Protein AF-A0A8I2B7G5-F1 (afdb_monomer_lite)

pLDDT: mean 82.72, std 14.55, range [45.59, 96.81]

Radius of gyration: 19.38 Å; chains: 1; bounding box: 56×30×55 Å

Organism: Plesiomonas shigelloides (NCBI:txid703)

Secondary structure (DSSP, 8-state):
--GGG-HHHHHHHHHHHHHHHHHHHHHHHHHTSTT--S---HHHHHHHHHHHHHHHHHHHHHH-SS--HHHHHHHHHHHHHHHHHHHSSS-S---PPPP-SS-HHHHHHHHHHHHHHHHHHHHS-S-PPPPEEEPTTS-EEE----

Structure (mmCIF, N/CA/C/O backbone):
data_AF-A0A8I2B7G5-F1
#
_entry.id   AF-A0A8I2B7G5-F1
#
loop_
_atom_site.group_PDB
_atom_site.id
_atom_site.type_symbol
_atom_site.label_atom_id
_atom_site.label_alt_id
_atom_site.label_comp_id
_atom_site.label_asym_id
_atom_site.label_entity_id
_atom_site.label_seq_id
_atom_site.pdbx_PDB_ins_code
_atom_site.Cartn_x
_atom_site.Cartn_y
_atom_site.Cartn_z
_atom_site.occupancy
_atom_site.B_iso_or_equiv
_atom_site.auth_seq_id
_atom_site.auth_comp_id
_atom_site.auth_asym_id
_atom_site.auth_atom_id
_atom_site.pdbx_PDB_model_num
ATOM 1 N N . ILE A 1 1 ? 15.778 -0.742 -17.195 1.00 58.34 1 ILE A N 1
ATOM 2 C CA . ILE A 1 1 ? 15.188 0.600 -16.919 1.00 58.34 1 ILE A CA 1
ATOM 3 C C . ILE A 1 1 ? 14.978 0.729 -15.410 1.00 58.34 1 ILE A C 1
ATOM 5 O O . ILE A 1 1 ? 14.598 -0.259 -14.804 1.00 58.34 1 ILE A O 1
ATOM 9 N N . SER A 1 2 ? 15.289 1.872 -14.787 1.00 68.25 2 SER A N 1
ATOM 10 C CA . SER A 1 2 ? 15.088 2.104 -13.340 1.00 68.25 2 SER A CA 1
ATOM 11 C C . SER A 1 2 ? 13.841 2.959 -13.123 1.00 68.25 2 SER A C 1
ATOM 13 O O . SER A 1 2 ? 13.663 3.944 -13.834 1.00 68.25 2 SER A O 1
ATOM 15 N N . VAL A 1 3 ? 13.019 2.651 -12.115 1.00 63.78 3 VAL A N 1
ATOM 16 C CA . VAL A 1 3 ? 11.838 3.460 -11.743 1.00 63.78 3 VAL A CA 1
ATOM 17 C C . VAL A 1 3 ? 12.225 4.906 -11.416 1.00 63.78 3 VAL A C 1
ATOM 19 O O . VAL A 1 3 ? 11.448 5.826 -11.653 1.00 63.78 3 VAL A O 1
ATOM 22 N N . ALA A 1 4 ? 13.451 5.137 -10.935 1.00 62.25 4 ALA A N 1
ATOM 23 C CA . ALA A 1 4 ? 13.958 6.483 -10.668 1.00 62.25 4 ALA A CA 1
ATOM 24 C C . ALA A 1 4 ? 14.020 7.376 -11.925 1.00 62.25 4 ALA A C 1
ATOM 26 O O . ALA A 1 4 ? 14.020 8.597 -11.792 1.00 62.25 4 ALA A O 1
ATOM 27 N N . ALA A 1 5 ? 14.027 6.785 -13.126 1.00 63.69 5 ALA A N 1
ATOM 28 C CA . ALA A 1 5 ? 13.968 7.502 -14.399 1.00 63.69 5 ALA A CA 1
ATOM 29 C C . ALA A 1 5 ? 12.542 7.943 -14.787 1.00 63.69 5 ALA A C 1
ATOM 31 O O . ALA A 1 5 ? 12.385 8.655 -15.775 1.00 63.69 5 ALA A O 1
ATOM 32 N N . ILE A 1 6 ? 11.514 7.548 -14.021 1.00 78.38 6 ILE A N 1
ATOM 33 C CA . ILE A 1 6 ? 10.107 7.911 -14.240 1.00 78.38 6 ILE A CA 1
ATOM 34 C C . ILE A 1 6 ? 9.632 8.766 -13.047 1.00 78.38 6 ILE A C 1
ATOM 36 O O . ILE A 1 6 ? 9.160 8.235 -12.034 1.00 78.38 6 ILE A O 1
ATOM 40 N N . PRO A 1 7 ? 9.744 10.107 -13.127 1.00 78.69 7 PRO A N 1
ATOM 41 C CA . PRO A 1 7 ? 9.479 11.005 -11.999 1.00 78.69 7 PRO A CA 1
ATOM 42 C C . PRO A 1 7 ? 8.065 10.886 -11.416 1.00 78.69 7 PRO A C 1
ATOM 44 O O . PRO A 1 7 ? 7.868 11.065 -10.213 1.00 78.69 7 PRO A O 1
ATOM 47 N N . THR A 1 8 ? 7.079 10.565 -12.254 1.00 82.12 8 THR A N 1
ATOM 48 C CA . THR A 1 8 ? 5.675 10.398 -11.856 1.00 82.12 8 THR A CA 1
ATOM 49 C C . THR A 1 8 ? 5.475 9.205 -10.924 1.00 82.12 8 THR A C 1
ATOM 51 O O . THR A 1 8 ? 4.754 9.332 -9.937 1.00 82.12 8 THR A O 1
ATOM 54 N N . LEU A 1 9 ? 6.160 8.081 -11.164 1.00 83.38 9 LEU A N 1
ATOM 55 C CA . LEU A 1 9 ? 6.096 6.898 -10.297 1.00 83.38 9 LEU A CA 1
ATOM 56 C C . LEU A 1 9 ? 6.755 7.156 -8.946 1.00 83.38 9 LEU A C 1
ATOM 58 O O . LEU A 1 9 ? 6.204 6.806 -7.905 1.00 83.38 9 LEU A O 1
ATOM 62 N N . LYS A 1 10 ? 7.912 7.823 -8.945 1.00 84.69 10 LYS A N 1
ATOM 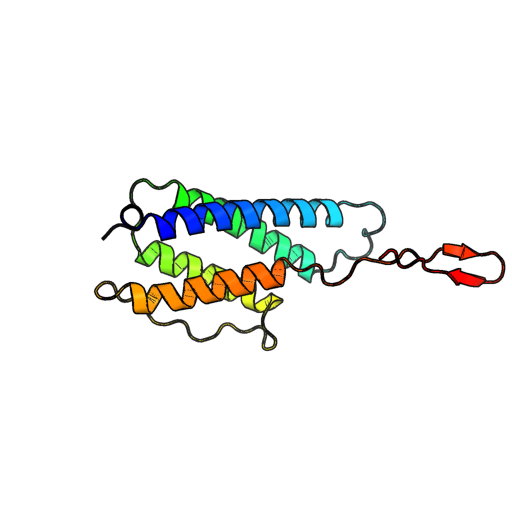63 C CA . LYS A 1 10 ? 8.602 8.173 -7.699 1.00 84.69 10 LYS A CA 1
ATOM 64 C C . LYS A 1 10 ? 7.755 9.100 -6.826 1.00 84.69 10 LYS A C 1
ATOM 66 O O . LYS A 1 10 ? 7.652 8.879 -5.620 1.00 84.69 10 LYS A O 1
ATOM 71 N N . ARG A 1 11 ? 7.120 10.107 -7.436 1.00 87.31 11 ARG A N 1
ATOM 72 C CA . ARG A 1 11 ? 6.177 10.993 -6.743 1.00 87.31 11 ARG A CA 1
ATOM 73 C C . ARG A 1 11 ? 5.000 10.206 -6.175 1.00 87.31 11 ARG A C 1
ATOM 75 O O . ARG A 1 11 ? 4.727 10.324 -4.986 1.00 87.31 11 ARG A O 1
ATOM 82 N N . PHE A 1 12 ? 4.385 9.351 -6.989 1.00 88.31 12 PHE A N 1
ATOM 83 C CA . PHE A 1 12 ? 3.262 8.519 -6.569 1.00 88.31 12 PHE A CA 1
ATOM 84 C C . PHE A 1 12 ? 3.594 7.643 -5.350 1.00 88.31 12 PHE A C 1
ATOM 86 O O . PHE A 1 12 ? 2.783 7.542 -4.431 1.00 88.31 12 PHE A O 1
ATOM 93 N N . LEU A 1 13 ? 4.789 7.044 -5.296 1.00 90.12 13 LEU A N 1
ATOM 94 C CA . LEU A 1 13 ? 5.217 6.248 -4.139 1.00 90.12 13 LEU A CA 1
ATOM 95 C C . LEU A 1 13 ? 5.387 7.093 -2.878 1.00 90.12 13 LEU A C 1
ATOM 97 O O . LEU A 1 13 ? 4.976 6.668 -1.800 1.00 90.12 13 LEU A O 1
ATOM 101 N N . GLY A 1 14 ? 5.969 8.288 -3.009 1.00 91.19 14 GLY A N 1
ATOM 102 C CA . GLY A 1 14 ? 6.108 9.226 -1.896 1.00 91.19 14 GLY A CA 1
ATOM 103 C C . GLY A 1 14 ? 4.754 9.682 -1.350 1.00 91.19 14 GLY A C 1
ATOM 104 O O . GLY A 1 14 ? 4.533 9.641 -0.141 1.00 91.19 14 GLY A O 1
ATOM 105 N N . GLU A 1 15 ? 3.834 10.051 -2.241 1.00 91.75 15 GLU A N 1
ATOM 106 C CA . GLU A 1 15 ? 2.462 10.444 -1.896 1.00 91.75 15 GLU A CA 1
ATOM 107 C C . GLU A 1 15 ? 1.708 9.292 -1.224 1.00 91.75 15 GLU A C 1
ATOM 109 O O . GLU A 1 15 ? 1.149 9.469 -0.142 1.00 91.75 15 GLU A O 1
ATOM 114 N N . SER A 1 16 ? 1.772 8.090 -1.802 1.00 91.56 16 SER A N 1
ATOM 115 C CA . SER A 1 16 ? 1.142 6.889 -1.242 1.00 91.56 16 SER A CA 1
ATOM 116 C C . SER A 1 16 ? 1.697 6.563 0.146 1.00 91.56 16 SER A C 1
ATOM 118 O O . SER A 1 16 ? 0.934 6.293 1.069 1.00 91.56 16 SER A O 1
ATOM 120 N N . ALA A 1 17 ? 3.017 6.648 0.341 1.00 93.62 17 ALA A N 1
ATOM 121 C CA . ALA A 1 17 ? 3.638 6.417 1.643 1.00 93.62 17 ALA A CA 1
ATOM 122 C C . ALA A 1 17 ? 3.186 7.444 2.697 1.00 93.62 17 ALA A C 1
ATOM 124 O O . ALA A 1 17 ? 2.923 7.073 3.843 1.00 93.62 17 ALA A O 1
ATOM 125 N N . GLY A 1 18 ? 3.089 8.726 2.325 1.00 92.31 18 GLY A N 1
ATOM 126 C CA . GLY A 1 18 ? 2.588 9.783 3.208 1.00 92.31 18 GLY A CA 1
ATOM 127 C C . GLY A 1 18 ? 1.128 9.558 3.605 1.00 92.31 18 GLY A C 1
ATOM 128 O O . GLY A 1 18 ? 0.785 9.635 4.786 1.00 92.31 18 GLY A O 1
ATOM 129 N N . LEU A 1 19 ? 0.299 9.189 2.631 1.00 90.62 19 LEU A N 1
ATOM 130 C CA . LEU A 1 19 ? -1.124 8.925 2.810 1.00 90.62 19 LEU A CA 1
ATOM 131 C C . LEU A 1 19 ? -1.384 7.724 3.728 1.00 90.62 19 LEU A C 1
ATOM 133 O O . LEU A 1 19 ? -2.160 7.815 4.680 1.00 90.62 19 LEU A O 1
ATOM 137 N N . VAL A 1 20 ? -0.676 6.615 3.502 1.00 92.81 20 VAL A N 1
ATOM 138 C CA . VAL A 1 20 ? -0.738 5.429 4.371 1.00 92.81 20 VAL A CA 1
ATOM 139 C C . VAL A 1 20 ? -0.310 5.786 5.801 1.00 92.81 20 VAL A C 1
ATOM 141 O O . VAL A 1 20 ? -0.962 5.364 6.756 1.00 92.81 20 VAL A O 1
ATOM 144 N N . ALA A 1 21 ? 0.733 6.609 5.972 1.00 94.19 21 ALA A N 1
ATOM 145 C CA . ALA A 1 21 ? 1.204 7.033 7.293 1.00 94.19 21 ALA A CA 1
ATOM 146 C C . ALA A 1 21 ? 0.176 7.881 8.057 1.00 94.19 21 ALA A C 1
ATOM 148 O O . ALA A 1 21 ? 0.005 7.723 9.267 1.00 94.19 21 ALA A O 1
ATOM 149 N N . GLU A 1 22 ? -0.501 8.807 7.377 1.00 91.50 22 GLU A N 1
ATOM 150 C CA . GLU A 1 22 ? -1.575 9.603 7.975 1.00 91.50 22 GLU A CA 1
ATOM 151 C C . GLU A 1 22 ? -2.701 8.703 8.498 1.00 91.50 22 GLU A C 1
ATOM 153 O O . GLU A 1 22 ? -3.160 8.866 9.631 1.00 91.50 22 GLU A O 1
ATOM 158 N N . ARG A 1 23 ? -3.095 7.692 7.720 1.00 88.75 23 ARG A N 1
ATOM 159 C CA . ARG A 1 23 ? -4.190 6.800 8.109 1.00 88.75 23 ARG A CA 1
ATOM 160 C C . ARG A 1 23 ? -3.839 5.808 9.181 1.00 88.75 23 ARG A C 1
ATOM 162 O O . ARG A 1 23 ? -4.657 5.608 10.073 1.00 88.75 23 ARG A O 1
ATOM 169 N N . ALA A 1 24 ? -2.643 5.233 9.132 1.00 92.56 24 ALA A N 1
ATOM 170 C CA . ALA A 1 24 ? -2.157 4.393 10.215 1.00 92.56 24 ALA A CA 1
ATOM 171 C C . ALA A 1 24 ? -2.211 5.158 11.546 1.00 92.56 24 ALA A C 1
ATOM 173 O O . ALA A 1 24 ? -2.715 4.634 12.536 1.00 92.56 24 ALA A O 1
ATOM 174 N N . ARG A 1 25 ? -1.796 6.436 11.552 1.00 93.06 25 ARG A N 1
ATOM 175 C CA . ARG A 1 25 ? -1.876 7.303 12.739 1.00 93.06 25 ARG A CA 1
ATOM 176 C C . ARG A 1 25 ? -3.309 7.564 13.187 1.00 93.06 25 ARG A C 1
ATOM 178 O O . ARG A 1 25 ? -3.600 7.380 14.365 1.00 93.06 25 ARG A O 1
ATOM 185 N N . SER A 1 26 ? -4.194 7.953 12.270 1.00 88.94 26 SER A N 1
ATOM 186 C CA . SER A 1 26 ? -5.607 8.189 12.595 1.00 88.94 26 SER A CA 1
ATOM 187 C C . SER A 1 26 ? -6.270 6.934 13.178 1.00 88.94 26 SER A C 1
ATOM 189 O O . SER A 1 26 ? -6.919 6.999 14.220 1.00 88.94 26 SER A O 1
ATOM 191 N N . LEU A 1 27 ? -6.046 5.772 12.560 1.00 87.56 27 LEU A N 1
ATOM 192 C CA . LEU A 1 27 ? -6.602 4.497 13.003 1.00 87.56 27 LEU A CA 1
ATOM 193 C C . LEU A 1 27 ? -6.039 4.071 14.365 1.00 87.56 27 LEU A C 1
ATOM 195 O O . LEU A 1 27 ? -6.806 3.692 15.245 1.00 87.56 27 LEU A O 1
ATOM 199 N N . ALA A 1 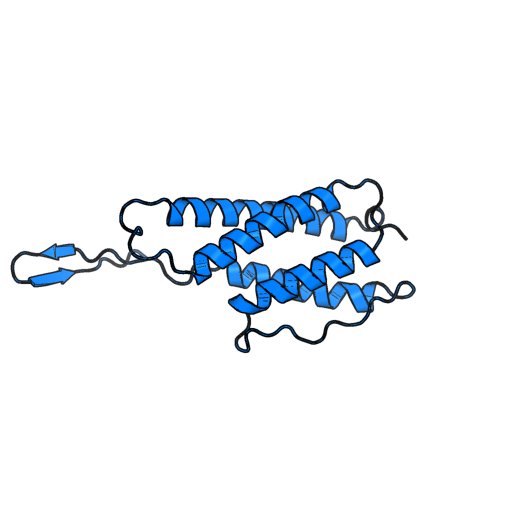28 ? -4.728 4.206 14.576 1.00 90.38 28 ALA A N 1
ATOM 200 C CA . ALA A 1 28 ? -4.092 3.914 15.860 1.00 90.38 28 ALA A CA 1
ATOM 201 C C . ALA A 1 28 ? -4.629 4.799 16.997 1.00 90.38 28 ALA A C 1
ATOM 203 O O . ALA A 1 28 ? -4.870 4.303 18.094 1.00 90.38 28 ALA A O 1
ATOM 204 N N . GLN A 1 29 ? -4.862 6.092 16.741 1.00 88.75 29 GLN A N 1
ATOM 205 C CA . GLN A 1 29 ? -5.445 7.006 17.730 1.00 88.75 29 GLN A CA 1
ATOM 206 C C . GLN A 1 29 ? -6.873 6.612 18.113 1.00 88.75 29 GLN A C 1
ATOM 208 O O . GLN A 1 29 ? -7.205 6.627 19.296 1.00 88.75 29 GLN A O 1
ATOM 213 N N . ARG A 1 30 ? -7.707 6.230 17.135 1.00 83.81 30 ARG A N 1
ATOM 214 C CA . ARG A 1 30 ? -9.073 5.754 17.411 1.00 83.81 30 ARG A CA 1
ATOM 215 C C . ARG A 1 30 ? -9.066 4.484 18.252 1.00 83.81 30 ARG A C 1
ATOM 217 O O . ARG A 1 30 ? -9.759 4.428 19.257 1.00 83.81 30 ARG A O 1
ATOM 224 N N . LEU A 1 31 ? -8.228 3.518 17.880 1.00 83.69 31 LEU A N 1
ATOM 225 C CA . LEU A 1 31 ? -8.091 2.246 18.593 1.00 83.69 31 LEU A CA 1
ATOM 226 C C . LEU A 1 31 ? -7.559 2.414 20.027 1.00 83.69 31 LEU A C 1
ATOM 228 O O . LEU A 1 31 ? -7.836 1.581 20.885 1.00 83.69 31 LEU A O 1
ATOM 232 N N . ALA A 1 32 ? -6.814 3.487 20.302 1.00 82.75 32 ALA A N 1
ATOM 233 C CA . ALA A 1 32 ? -6.321 3.821 21.637 1.00 82.75 32 ALA A CA 1
ATOM 234 C C . ALA A 1 32 ? -7.328 4.617 22.496 1.00 82.75 32 ALA A C 1
ATOM 236 O O . ALA A 1 32 ? -7.054 4.862 23.673 1.00 82.75 32 ALA A O 1
ATOM 237 N N . ALA A 1 33 ? -8.469 5.049 21.942 1.00 79.62 33 ALA A N 1
ATOM 238 C CA . ALA A 1 33 ? -9.416 5.902 22.652 1.00 79.62 33 ALA A CA 1
ATOM 239 C C . ALA A 1 33 ? -10.144 5.142 23.788 1.00 79.62 33 ALA A C 1
ATOM 241 O O . ALA A 1 33 ? -10.712 4.066 23.559 1.00 79.62 33 ALA A O 1
ATOM 242 N N . PRO A 1 34 ? -10.183 5.694 25.017 1.00 63.97 34 PRO A N 1
ATOM 243 C CA . PRO A 1 34 ? -10.900 5.082 26.134 1.00 63.97 34 PRO A CA 1
ATOM 244 C C . PRO A 1 34 ? -12.405 5.018 25.828 1.00 63.97 34 PRO A C 1
ATOM 246 O O . PRO A 1 34 ? -13.011 6.017 25.452 1.00 63.97 34 PRO A O 1
ATOM 249 N N . GLY A 1 35 ? -13.002 3.829 25.962 1.00 66.00 35 GLY A N 1
ATOM 250 C CA . GLY A 1 35 ? -14.411 3.564 25.626 1.00 66.00 35 GLY A CA 1
ATOM 251 C C . GLY A 1 35 ? -14.638 2.701 24.376 1.00 66.00 35 GLY A C 1
ATOM 252 O O . GLY A 1 35 ? -15.714 2.131 24.243 1.00 66.00 35 GLY A O 1
ATOM 253 N N . GLN A 1 36 ? -13.626 2.511 23.517 1.00 61.09 36 GLN A N 1
ATOM 254 C CA . GLN A 1 36 ? -13.637 1.498 22.438 1.00 61.09 36 GLN A CA 1
ATOM 255 C C . GLN A 1 36 ? -12.980 0.167 22.856 1.00 61.09 36 GLN A C 1
ATOM 257 O O . GLN A 1 36 ? -12.776 -0.726 22.041 1.00 61.09 36 GLN A O 1
ATOM 262 N N . GLN A 1 37 ? -12.672 0.002 24.148 1.00 51.72 37 GLN A N 1
ATOM 263 C CA . GLN A 1 37 ? -12.011 -1.188 24.709 1.00 51.72 37 GLN A CA 1
ATOM 264 C C . GLN A 1 37 ? -12.883 -2.463 24.713 1.00 51.72 37 GLN A C 1
ATOM 266 O O . GLN A 1 37 ? -12.434 -3.510 25.174 1.00 51.72 37 GLN A O 1
ATOM 271 N N . GLY A 1 38 ? -14.105 -2.409 24.176 1.00 54.88 38 GLY A N 1
ATOM 272 C CA . GLY A 1 38 ? -14.941 -3.577 23.909 1.00 54.88 38 GLY A CA 1
ATOM 273 C C . GLY A 1 38 ? -14.783 -4.023 22.460 1.00 54.88 38 GLY A C 1
ATOM 274 O O . GLY A 1 38 ? -15.562 -3.597 21.620 1.00 54.88 38 GLY A O 1
ATOM 275 N N . VAL A 1 39 ? -13.773 -4.858 22.191 1.00 53.62 39 VAL A N 1
ATOM 276 C CA . VAL A 1 39 ? -13.409 -5.377 20.858 1.00 53.62 39 VAL A CA 1
ATOM 277 C C . VAL A 1 39 ? -13.224 -4.245 19.844 1.00 53.62 39 VAL A C 1
ATOM 279 O O . VAL A 1 39 ? -14.121 -3.945 19.062 1.00 53.62 39 VAL A O 1
ATOM 282 N N . ALA A 1 40 ? -12.029 -3.647 19.807 1.00 57.19 40 ALA A N 1
ATOM 283 C CA . ALA A 1 40 ? -11.563 -3.047 18.559 1.00 57.19 40 ALA A CA 1
ATOM 284 C C . ALA A 1 40 ? -11.903 -4.019 17.421 1.00 57.19 40 ALA A C 1
ATOM 286 O O . ALA A 1 40 ? -11.500 -5.185 17.492 1.00 57.19 40 ALA A O 1
ATOM 287 N N . ASP A 1 41 ? -12.699 -3.572 16.444 1.00 73.56 41 ASP A N 1
ATOM 288 C CA . ASP A 1 41 ? -13.163 -4.432 15.359 1.00 73.56 41 ASP A CA 1
ATOM 289 C C . ASP A 1 41 ? -11.920 -5.095 14.750 1.00 73.56 41 ASP A C 1
ATOM 291 O O . ASP A 1 41 ? -10.974 -4.412 14.350 1.00 73.56 41 ASP A O 1
ATOM 295 N N . VAL A 1 42 ? -11.856 -6.430 14.762 1.00 82.31 42 VAL A N 1
ATOM 296 C CA . VAL A 1 42 ? -10.672 -7.190 14.316 1.00 82.31 42 VAL A CA 1
ATOM 297 C C . VAL A 1 42 ? -10.257 -6.735 12.914 1.00 82.31 42 VAL A C 1
ATOM 299 O O . VAL A 1 42 ? -9.067 -6.659 12.605 1.00 82.31 42 VAL A O 1
ATOM 302 N N . ALA A 1 43 ? -11.233 -6.330 12.096 1.00 83.31 43 ALA A N 1
ATOM 303 C CA . ALA A 1 43 ? -11.006 -5.738 10.788 1.00 83.31 43 ALA A CA 1
ATOM 304 C C . ALA A 1 43 ? -10.209 -4.420 10.840 1.00 83.31 43 ALA A C 1
ATOM 306 O O . ALA A 1 43 ? -9.352 -4.195 9.989 1.00 83.31 43 ALA A O 1
ATOM 307 N N . GLU A 1 44 ? -10.454 -3.539 11.811 1.00 85.56 44 GLU A N 1
ATOM 308 C CA . GLU A 1 44 ? -9.688 -2.303 12.001 1.00 85.56 44 GLU A CA 1
ATOM 309 C C . GLU A 1 44 ? -8.253 -2.581 12.442 1.00 85.56 44 GLU A C 1
ATOM 311 O O . GLU A 1 44 ? -7.324 -1.963 11.922 1.00 85.56 44 GLU A O 1
ATOM 316 N N . PHE A 1 45 ? -8.042 -3.549 13.333 1.00 88.75 45 PHE A N 1
ATOM 317 C CA . PHE A 1 45 ? -6.687 -3.934 13.722 1.00 88.75 45 PHE A CA 1
ATOM 318 C C . PHE A 1 45 ? -5.918 -4.568 12.552 1.00 88.75 45 PHE A C 1
ATOM 320 O O . PHE A 1 45 ? -4.754 -4.235 12.325 1.00 88.75 45 PHE A O 1
ATOM 327 N N . MET A 1 46 ? -6.572 -5.418 11.753 1.00 91.50 46 MET A N 1
ATOM 328 C CA . MET A 1 46 ? -5.985 -5.988 10.534 1.00 91.50 46 MET A CA 1
ATOM 329 C C . MET A 1 46 ? -5.648 -4.912 9.495 1.00 91.50 46 MET A C 1
ATOM 331 O O . MET A 1 46 ? -4.562 -4.940 8.916 1.00 91.50 46 MET A O 1
ATOM 335 N N . LYS A 1 47 ? -6.516 -3.909 9.309 1.00 91.38 47 LYS A N 1
ATOM 336 C CA . LYS A 1 47 ? -6.199 -2.737 8.476 1.00 91.38 47 LYS A CA 1
ATOM 337 C C . LYS A 1 47 ? -4.991 -1.983 9.016 1.00 91.38 47 LYS A C 1
ATOM 339 O O . LYS A 1 47 ? -4.101 -1.643 8.245 1.00 91.38 47 LYS A O 1
ATOM 344 N N . LEU A 1 48 ? -4.923 -1.730 10.325 1.00 92.75 48 LEU A N 1
ATOM 345 C CA . LEU A 1 48 ? -3.772 -1.055 10.923 1.00 92.75 48 LEU A CA 1
ATOM 346 C C . LEU A 1 48 ? -2.482 -1.853 10.698 1.00 92.75 48 LEU A C 1
ATOM 348 O O . LEU A 1 48 ? -1.465 -1.271 10.329 1.00 92.75 48 LEU A O 1
ATOM 352 N N . GLN A 1 49 ? -2.523 -3.176 10.866 1.00 95.19 49 GLN A N 1
ATOM 353 C CA . GLN A 1 49 ? -1.385 -4.052 10.593 1.00 95.19 49 GLN A CA 1
ATOM 354 C C . GLN A 1 49 ? -0.926 -3.948 9.131 1.00 95.19 49 GLN A C 1
ATOM 356 O O . GLN A 1 49 ? 0.271 -3.790 8.884 1.00 95.19 49 GLN A O 1
ATOM 361 N N . LEU A 1 50 ? -1.863 -3.981 8.178 1.00 95.31 50 LEU A N 1
ATOM 362 C CA . LEU A 1 50 ? -1.581 -3.784 6.756 1.00 95.31 50 LEU A CA 1
ATOM 363 C C . LEU A 1 50 ? -0.899 -2.432 6.503 1.00 95.31 50 LEU A C 1
ATOM 365 O O . LEU A 1 50 ? 0.172 -2.383 5.899 1.00 95.31 50 LEU A O 1
ATOM 369 N N . LEU A 1 51 ? -1.475 -1.332 7.003 1.00 94.62 51 LEU A N 1
ATOM 370 C CA . LEU A 1 51 ? -0.927 0.013 6.796 1.00 94.62 51 LEU A CA 1
ATOM 371 C C . LEU A 1 51 ? 0.464 0.167 7.435 1.00 94.62 51 LEU A C 1
ATOM 373 O O . LEU A 1 51 ? 1.362 0.741 6.819 1.00 94.62 51 LEU A O 1
ATOM 377 N N . ASN A 1 52 ? 0.673 -0.398 8.626 1.00 96.19 52 ASN A N 1
ATOM 378 C CA . ASN A 1 52 ? 1.965 -0.389 9.317 1.00 96.19 52 ASN A CA 1
ATOM 379 C C . ASN A 1 52 ? 3.047 -1.189 8.580 1.00 96.19 52 ASN A C 1
ATOM 381 O O . ASN A 1 52 ? 4.228 -0.881 8.729 1.00 96.19 52 ASN A O 1
ATOM 385 N N . ARG A 1 53 ? 2.673 -2.192 7.777 1.00 96.81 53 ARG A N 1
ATOM 386 C CA . ARG A 1 53 ? 3.602 -2.920 6.900 1.00 96.81 53 ARG A CA 1
ATOM 387 C C . ARG A 1 53 ? 3.873 -2.153 5.606 1.00 96.81 53 ARG A C 1
ATOM 389 O O . ARG A 1 53 ? 5.026 -1.996 5.208 1.00 96.81 53 ARG A O 1
ATOM 396 N N . ALA A 1 54 ? 2.817 -1.651 4.971 1.00 95.38 54 ALA A N 1
ATOM 397 C CA . ALA A 1 54 ? 2.887 -0.982 3.677 1.00 95.38 54 ALA A CA 1
ATOM 398 C C . ALA A 1 54 ? 3.672 0.335 3.741 1.00 95.38 54 ALA A C 1
ATOM 400 O O . ALA A 1 54 ? 4.493 0.618 2.869 1.00 95.38 54 ALA A O 1
ATOM 401 N N . GLN A 1 55 ? 3.459 1.138 4.788 1.00 95.56 55 GLN A N 1
ATOM 402 C CA . GLN A 1 55 ? 4.075 2.457 4.934 1.00 95.56 55 GLN A CA 1
ATOM 403 C C . GLN A 1 55 ? 5.613 2.422 4.842 1.00 95.56 55 GLN A C 1
ATOM 405 O O . GLN A 1 55 ? 6.163 3.109 3.972 1.00 95.56 55 GLN A O 1
ATOM 410 N N . PRO A 1 56 ? 6.336 1.649 5.679 1.00 96.62 56 PRO A N 1
ATOM 411 C CA . PRO A 1 56 ? 7.792 1.621 5.625 1.00 96.62 56 PRO A CA 1
ATOM 412 C C . PRO A 1 56 ? 8.308 1.008 4.321 1.00 96.62 56 PRO A C 1
ATOM 414 O O . PRO A 1 56 ? 9.322 1.477 3.804 1.00 96.62 56 PRO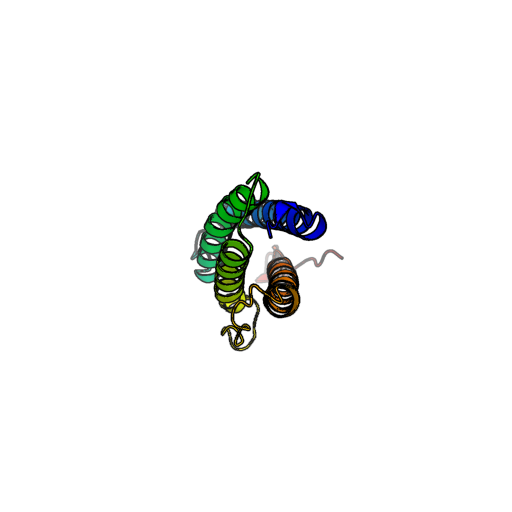 A O 1
ATOM 417 N N . GLN A 1 57 ? 7.609 0.021 3.747 1.00 96.25 57 GLN A N 1
ATOM 418 C CA . GLN A 1 57 ? 7.983 -0.578 2.463 1.00 96.25 57 GLN A CA 1
ATOM 419 C C . GLN A 1 57 ? 7.913 0.453 1.328 1.00 96.25 57 GLN A C 1
ATOM 421 O O . GLN A 1 57 ? 8.903 0.659 0.624 1.00 96.25 57 GLN A O 1
ATOM 426 N N . LEU A 1 58 ? 6.792 1.170 1.196 1.00 94.50 58 LEU A N 1
ATOM 427 C CA . LEU A 1 58 ? 6.631 2.235 0.202 1.00 94.50 58 LEU A CA 1
ATOM 428 C C . LEU A 1 58 ? 7.645 3.363 0.421 1.00 94.50 58 LEU A C 1
ATOM 430 O O . LEU A 1 58 ? 8.272 3.831 -0.530 1.00 94.50 58 LEU A O 1
ATOM 434 N N . SER A 1 59 ? 7.869 3.763 1.678 1.00 94.69 59 SER A N 1
ATOM 435 C CA . SER A 1 59 ? 8.865 4.785 2.005 1.00 94.69 59 SER A CA 1
ATOM 436 C C . SER A 1 59 ? 10.287 4.349 1.652 1.00 94.69 59 SER A C 1
ATOM 438 O O . SER A 1 59 ? 11.087 5.193 1.248 1.00 94.69 59 SER A O 1
ATOM 440 N N . HIS A 1 60 ? 10.631 3.073 1.831 1.00 95.12 60 HIS A N 1
ATOM 441 C CA . HIS A 1 60 ? 11.931 2.540 1.438 1.00 95.12 60 HIS A CA 1
ATOM 442 C C . HIS A 1 60 ? 12.088 2.589 -0.084 1.00 95.12 60 HIS A C 1
ATOM 444 O O . HIS A 1 60 ? 13.053 3.175 -0.573 1.00 95.12 60 HIS A O 1
ATOM 450 N N . LEU A 1 61 ? 11.112 2.058 -0.827 1.00 93.31 61 LEU A N 1
ATOM 451 C CA . LEU A 1 61 ? 11.126 2.041 -2.292 1.00 93.31 61 LEU A CA 1
ATOM 452 C C . LEU A 1 61 ? 11.234 3.456 -2.884 1.00 93.31 61 LEU A C 1
ATOM 454 O O . LEU A 1 61 ? 12.020 3.673 -3.803 1.00 93.31 61 LEU A O 1
ATOM 458 N N . ALA A 1 62 ? 10.524 4.436 -2.315 1.00 91.19 62 ALA A N 1
ATOM 459 C CA . ALA A 1 62 ? 10.571 5.834 -2.752 1.00 91.19 62 ALA A CA 1
ATOM 460 C C . ALA A 1 62 ? 11.946 6.508 -2.548 1.00 91.19 62 ALA A C 1
ATOM 462 O O . ALA A 1 62 ? 12.283 7.459 -3.260 1.00 91.19 62 ALA A O 1
ATOM 463 N N . ARG A 1 63 ? 12.743 6.036 -1.577 1.00 91.38 63 ARG A N 1
ATOM 464 C CA . ARG A 1 63 ? 14.073 6.583 -1.245 1.00 91.38 63 ARG A CA 1
ATOM 465 C C . ARG A 1 63 ? 15.217 5.923 -2.010 1.00 91.38 63 ARG A C 1
ATOM 467 O O . ARG A 1 63 ? 16.319 6.468 -2.005 1.00 91.38 63 ARG A O 1
ATOM 474 N N . LEU A 1 64 ? 14.988 4.781 -2.657 1.00 90.31 64 LEU A N 1
ATOM 475 C CA . LEU A 1 64 ? 16.028 4.107 -3.431 1.00 90.31 64 LEU A CA 1
ATOM 476 C C . LEU A 1 64 ? 16.500 4.992 -4.596 1.00 90.31 64 LEU A C 1
ATOM 478 O O . LEU A 1 64 ? 15.698 5.532 -5.359 1.00 90.31 64 LEU A O 1
ATOM 482 N N . GLY A 1 65 ? 17.823 5.122 -4.742 1.00 84.25 65 GLY A N 1
ATOM 483 C CA . GLY A 1 65 ? 18.435 5.809 -5.886 1.00 84.25 65 GLY A CA 1
ATOM 484 C C . GLY A 1 65 ? 18.212 5.057 -7.201 1.00 84.25 65 GLY A C 1
ATOM 485 O O . GLY A 1 65 ? 17.980 5.673 -8.238 1.00 84.25 65 GLY A O 1
ATOM 486 N N . THR A 1 66 ? 18.183 3.725 -7.128 1.00 87.81 66 THR A N 1
ATOM 487 C CA . THR A 1 66 ? 17.876 2.828 -8.243 1.00 87.81 66 THR A CA 1
ATOM 488 C C . THR A 1 66 ? 16.880 1.782 -7.762 1.00 87.81 66 THR A C 1
ATOM 490 O O . THR A 1 66 ? 17.128 1.102 -6.768 1.00 87.81 66 THR A O 1
ATOM 493 N N . LEU A 1 67 ? 15.756 1.647 -8.465 1.00 88.81 67 LEU A N 1
ATOM 494 C CA . LEU A 1 67 ? 14.715 0.667 -8.162 1.00 88.81 67 LEU A CA 1
ATOM 495 C C . LEU A 1 67 ? 14.369 -0.090 -9.441 1.00 88.81 67 LEU A C 1
ATOM 497 O O . LEU A 1 67 ? 13.993 0.518 -10.444 1.00 88.81 67 LEU A O 1
ATOM 501 N N . HIS A 1 68 ? 14.512 -1.413 -9.398 1.00 90.38 68 HIS A N 1
ATOM 502 C CA . HIS A 1 68 ? 14.091 -2.273 -10.494 1.00 90.38 68 HIS A CA 1
ATOM 503 C C . HIS A 1 68 ? 12.547 -2.285 -10.588 1.00 90.38 68 HIS A C 1
ATOM 505 O O . HIS A 1 68 ? 11.902 -2.428 -9.546 1.00 90.38 68 HIS A O 1
ATOM 511 N N . PRO A 1 69 ? 11.937 -2.131 -11.781 1.00 90.31 69 PRO A N 1
ATOM 512 C CA . PRO A 1 69 ? 10.483 -1.994 -11.910 1.00 90.31 69 PRO A CA 1
ATOM 513 C C . PRO A 1 69 ? 9.710 -3.256 -11.529 1.00 90.31 69 PRO A C 1
ATOM 515 O O . PRO A 1 69 ? 8.599 -3.149 -11.028 1.00 90.31 69 PRO A O 1
ATOM 518 N N . GLU A 1 70 ? 10.310 -4.433 -11.691 1.00 94.25 70 GLU A N 1
ATOM 519 C CA . GLU A 1 70 ? 9.700 -5.697 -11.262 1.00 94.25 70 GLU A CA 1
ATOM 520 C C . GLU A 1 70 ? 9.509 -5.742 -9.734 1.00 94.25 70 GLU A C 1
ATOM 522 O O . GLU A 1 70 ? 8.398 -5.975 -9.275 1.00 94.25 70 GLU A O 1
ATOM 527 N N . ARG A 1 71 ? 10.522 -5.346 -8.948 1.00 94.31 71 ARG A N 1
ATOM 528 C CA . ARG A 1 71 ? 10.415 -5.246 -7.480 1.00 94.31 71 ARG A CA 1
ATOM 529 C C . ARG A 1 71 ? 9.334 -4.258 -7.042 1.00 94.31 71 ARG A C 1
ATOM 531 O O . ARG A 1 71 ? 8.721 -4.417 -5.989 1.00 94.31 71 ARG A O 1
ATOM 538 N N . LEU A 1 72 ? 9.126 -3.198 -7.825 1.00 92.81 72 LEU A N 1
ATOM 539 C CA . LEU A 1 72 ? 8.014 -2.289 -7.586 1.00 92.81 72 LEU A CA 1
ATOM 540 C C . LEU A 1 72 ? 6.677 -2.974 -7.885 1.00 92.81 72 LEU A C 1
ATOM 542 O O . LEU A 1 72 ? 5.774 -2.911 -7.059 1.00 92.81 72 LEU A O 1
ATOM 546 N N . HIS A 1 73 ? 6.558 -3.612 -9.047 1.00 94.94 73 HIS A N 1
ATOM 547 C CA . HIS A 1 73 ? 5.357 -4.328 -9.458 1.00 94.94 73 HIS A CA 1
ATOM 548 C C . HIS A 1 73 ? 4.940 -5.370 -8.412 1.00 94.94 73 HIS A C 1
ATOM 550 O O . HIS A 1 73 ? 3.805 -5.334 -7.948 1.00 94.94 73 HIS A O 1
ATOM 556 N N . GLU A 1 74 ? 5.868 -6.223 -7.975 1.00 96.00 74 GLU A N 1
ATOM 557 C CA . GLU A 1 74 ? 5.654 -7.226 -6.927 1.00 96.00 74 GLU A CA 1
ATOM 558 C C . GLU A 1 74 ? 5.083 -6.597 -5.644 1.00 96.00 74 GLU A C 1
ATOM 560 O O . GLU A 1 74 ? 4.024 -7.003 -5.161 1.00 96.00 74 GLU A O 1
ATOM 565 N N . ALA A 1 75 ? 5.735 -5.549 -5.127 1.00 95.62 75 ALA A N 1
ATOM 566 C CA . ALA A 1 75 ? 5.302 -4.881 -3.902 1.00 95.62 75 ALA A CA 1
ATOM 567 C C . ALA A 1 75 ? 3.909 -4.240 -4.036 1.00 95.62 75 ALA A C 1
ATOM 569 O O . ALA A 1 75 ? 3.113 -4.273 -3.096 1.00 95.62 75 ALA A O 1
ATOM 570 N N . LEU A 1 76 ? 3.600 -3.649 -5.195 1.00 94.81 76 LEU A N 1
ATOM 571 C CA . LEU A 1 76 ? 2.300 -3.026 -5.437 1.00 94.81 76 LEU A CA 1
ATOM 572 C C . LEU A 1 76 ? 1.186 -4.064 -5.607 1.00 94.81 76 LEU A C 1
ATOM 574 O O . LEU A 1 76 ? 0.099 -3.851 -5.075 1.00 94.81 76 LEU A O 1
ATOM 578 N N . VAL A 1 77 ? 1.446 -5.178 -6.298 1.00 96.56 77 VAL A N 1
ATOM 579 C CA . VAL A 1 77 ? 0.484 -6.282 -6.450 1.00 96.56 77 VAL A CA 1
ATOM 580 C C . VAL A 1 77 ? 0.144 -6.877 -5.090 1.00 96.56 77 VAL A C 1
ATOM 582 O O . VAL A 1 77 ? -1.035 -7.032 -4.775 1.00 96.56 77 VAL A O 1
ATOM 585 N N . GLN A 1 78 ? 1.153 -7.133 -4.250 1.00 96.06 78 GLN A N 1
ATOM 586 C CA . GLN A 1 78 ? 0.936 -7.621 -2.889 1.00 96.06 78 GLN A CA 1
ATOM 587 C C . GLN A 1 78 ? 0.058 -6.654 -2.083 1.00 96.06 78 GLN A C 1
ATOM 589 O O . GLN A 1 78 ? -0.937 -7.064 -1.484 1.00 96.06 78 GLN A O 1
ATOM 594 N N . LEU A 1 79 ? 0.394 -5.361 -2.101 1.00 95.19 79 LEU A N 1
ATOM 595 C CA . LEU A 1 79 ? -0.361 -4.347 -1.371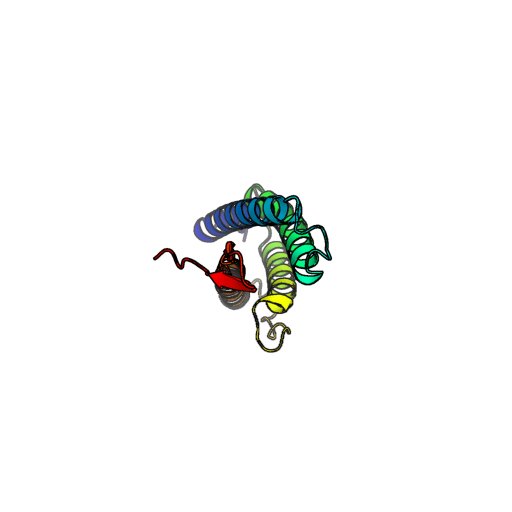 1.00 95.19 79 LEU A CA 1
ATOM 596 C C . LEU A 1 79 ? -1.809 -4.236 -1.868 1.00 95.19 79 LEU A C 1
ATOM 598 O O . LEU A 1 79 ? -2.727 -4.171 -1.052 1.00 95.19 79 LEU A O 1
ATOM 602 N N . CYS A 1 80 ? -2.025 -4.231 -3.185 1.00 94.44 80 CYS A N 1
ATOM 603 C CA . CYS A 1 80 ? -3.371 -4.223 -3.755 1.00 94.44 80 CYS A CA 1
ATOM 604 C C . CYS A 1 80 ? -4.151 -5.464 -3.322 1.00 94.44 80 CYS A C 1
ATOM 606 O O . CYS A 1 80 ? -5.284 -5.331 -2.875 1.00 94.44 80 CYS A O 1
ATOM 608 N N . GLY A 1 81 ? -3.529 -6.644 -3.384 1.00 94.56 81 GLY A N 1
ATOM 609 C CA . GLY A 1 81 ? -4.129 -7.901 -2.947 1.00 94.56 81 GLY A CA 1
ATOM 610 C C . GLY A 1 81 ? -4.676 -7.838 -1.526 1.00 94.56 81 GLY A C 1
ATOM 611 O O . GLY A 1 81 ? -5.840 -8.151 -1.287 1.00 94.56 81 GLY A O 1
ATOM 612 N N . GLU A 1 82 ? -3.861 -7.359 -0.588 1.00 94.50 82 GLU A N 1
ATOM 613 C CA . GLU A 1 82 ? -4.287 -7.225 0.804 1.00 94.50 82 GLU A CA 1
ATOM 614 C C . GLU A 1 82 ? -5.373 -6.147 0.981 1.00 94.50 82 GLU A C 1
ATOM 616 O O . GLU A 1 82 ? -6.337 -6.367 1.718 1.00 94.50 82 GLU A O 1
ATOM 621 N N . LEU A 1 83 ? -5.269 -5.008 0.282 1.00 93.25 83 LEU A N 1
ATOM 622 C CA . LEU A 1 83 ? -6.263 -3.929 0.355 1.00 93.25 83 LEU A CA 1
ATOM 623 C C . LEU A 1 83 ? -7.653 -4.363 -0.131 1.00 93.25 83 LEU A C 1
ATOM 625 O O . LEU A 1 83 ? -8.646 -3.965 0.485 1.00 93.25 83 LEU A O 1
ATOM 629 N N . MET A 1 84 ? -7.732 -5.215 -1.161 1.00 92.94 84 MET A N 1
ATOM 630 C CA . MET A 1 84 ? -9.002 -5.701 -1.724 1.00 92.94 84 MET A CA 1
ATOM 631 C C . MET A 1 84 ? -9.862 -6.439 -0.697 1.00 92.94 84 MET A C 1
ATOM 633 O O . MET A 1 84 ? -11.084 -6.319 -0.737 1.00 92.94 84 MET A O 1
ATOM 637 N N . THR A 1 85 ? -9.244 -7.074 0.306 1.00 92.44 85 THR A N 1
ATOM 638 C CA . THR A 1 85 ? -9.942 -7.675 1.463 1.00 92.44 85 THR A CA 1
ATOM 639 C C . THR A 1 85 ? -10.905 -6.692 2.142 1.00 92.44 85 THR A C 1
ATOM 641 O O . THR A 1 85 ? -11.909 -7.087 2.739 1.00 92.44 85 THR A O 1
ATOM 644 N N . PHE A 1 86 ? -10.591 -5.396 2.080 1.00 88.75 86 PHE A N 1
ATOM 645 C CA . PHE A 1 86 ? -11.319 -4.337 2.764 1.00 88.75 86 PHE A CA 1
ATOM 646 C C . PHE A 1 86 ? -12.129 -3.429 1.839 1.00 88.75 86 PHE A C 1
ATOM 648 O O . PHE A 1 86 ? -13.060 -2.777 2.333 1.00 88.75 86 PHE A O 1
ATOM 655 N N . THR A 1 87 ? -11.746 -3.332 0.564 1.00 87.94 87 THR A N 1
ATOM 656 C CA . THR A 1 87 ? -12.273 -2.348 -0.392 1.00 87.94 87 THR A CA 1
ATOM 657 C C . THR A 1 87 ? -13.164 -2.939 -1.465 1.00 87.94 87 THR A C 1
ATOM 659 O O . THR A 1 87 ? -14.031 -2.216 -1.946 1.00 87.94 87 THR A O 1
ATOM 662 N N . ASP A 1 88 ? -12.954 -4.201 -1.835 1.00 89.75 88 ASP A N 1
ATOM 663 C CA . ASP A 1 88 ? -13.730 -4.873 -2.874 1.00 89.75 88 ASP A CA 1
ATOM 664 C C . ASP A 1 88 ? -14.929 -5.620 -2.278 1.00 89.75 88 ASP A C 1
ATOM 666 O O . ASP A 1 88 ? -14.863 -6.142 -1.161 1.00 89.75 88 ASP A O 1
ATOM 670 N N . GLU A 1 89 ? -16.029 -5.696 -3.028 1.00 87.50 89 GLU A N 1
ATOM 671 C CA . GLU A 1 89 ? -17.242 -6.404 -2.603 1.00 87.50 89 GLU A CA 1
ATOM 672 C C . GLU A 1 89 ? -17.013 -7.914 -2.471 1.00 87.50 89 GLU A C 1
ATOM 674 O O . GLU A 1 89 ? -17.469 -8.529 -1.504 1.00 87.50 89 GLU A O 1
ATOM 679 N N . SER A 1 90 ? -16.258 -8.504 -3.403 1.00 91.88 90 SER A N 1
ATOM 680 C CA . SER A 1 90 ? -15.894 -9.925 -3.385 1.00 91.88 90 SER A CA 1
ATOM 681 C C . SER A 1 90 ? -14.819 -10.245 -2.346 1.00 91.88 90 SER A C 1
ATOM 683 O O . SER A 1 90 ? -14.630 -11.408 -1.989 1.00 91.88 90 SER A O 1
ATOM 685 N N . ARG A 1 91 ? -14.124 -9.210 -1.849 1.00 90.31 91 ARG A N 1
ATOM 686 C CA . ARG A 1 91 ? -12.950 -9.290 -0.965 1.00 90.31 91 ARG A CA 1
ATOM 687 C C . ARG A 1 91 ? -11.762 -10.047 -1.562 1.00 90.31 91 ARG A C 1
ATOM 689 O O . ARG A 1 91 ? -10.841 -10.402 -0.827 1.00 90.31 91 ARG A O 1
ATOM 696 N N . LEU A 1 92 ? -11.776 -10.301 -2.866 1.00 92.94 92 LEU A N 1
ATOM 697 C CA . LEU A 1 92 ? -10.726 -11.007 -3.585 1.00 92.94 92 LEU A CA 1
ATOM 698 C C . LEU A 1 92 ? -10.076 -10.061 -4.596 1.00 92.94 92 LEU A C 1
ATOM 700 O O . LEU A 1 92 ? -10.767 -9.243 -5.204 1.00 92.94 92 LEU A O 1
ATOM 704 N N . PRO A 1 93 ? -8.750 -10.139 -4.788 1.00 91.50 93 PRO A N 1
ATOM 705 C CA . PRO A 1 93 ? -8.113 -9.363 -5.831 1.00 91.50 93 PRO A CA 1
ATOM 706 C C . PRO A 1 93 ? -8.485 -9.878 -7.223 1.00 91.50 93 PRO A C 1
ATOM 708 O O . PRO A 1 93 ? -8.646 -11.089 -7.407 1.00 91.50 93 PRO A O 1
ATOM 711 N N . PRO A 1 94 ? -8.553 -8.981 -8.220 1.00 89.38 94 PRO A N 1
ATOM 712 C CA . PRO A 1 94 ? -8.599 -9.394 -9.611 1.00 89.38 94 PRO A CA 1
ATOM 713 C C . PRO A 1 94 ? -7.269 -10.042 -10.017 1.00 89.38 94 PRO A C 1
ATOM 715 O O . PRO A 1 94 ? -6.240 -9.888 -9.352 1.00 89.38 94 PRO A O 1
ATOM 718 N N . GLU A 1 95 ? -7.274 -10.727 -11.155 1.00 93.38 95 GLU A N 1
ATOM 719 C CA . GLU A 1 95 ? -6.036 -11.179 -11.777 1.00 93.38 95 GLU A CA 1
ATOM 720 C C . GLU A 1 95 ? -5.247 -9.964 -12.286 1.00 93.38 95 GLU A C 1
ATOM 722 O O . GLU A 1 95 ? -5.688 -9.238 -13.180 1.00 93.38 95 GLU A O 1
ATOM 727 N N . PHE A 1 96 ? -4.082 -9.716 -11.687 1.00 93.75 96 PHE A N 1
ATOM 728 C CA . PHE A 1 96 ? -3.167 -8.685 -12.162 1.00 93.75 96 PHE A CA 1
ATOM 729 C C . PHE A 1 96 ? -2.335 -9.217 -13.336 1.00 93.75 96 PHE A C 1
ATOM 731 O O . PHE A 1 96 ? -1.901 -10.371 -13.296 1.00 93.75 96 PHE A O 1
ATOM 738 N N . PRO A 1 97 ? -2.056 -8.393 -14.364 1.00 93.62 97 PRO A N 1
ATOM 739 C CA . PRO A 1 97 ? -1.197 -8.805 -15.466 1.00 93.62 97 PRO A CA 1
ATOM 740 C C . PRO A 1 97 ? 0.188 -9.242 -14.984 1.00 93.62 97 PRO A C 1
ATOM 742 O O . PRO A 1 97 ? 0.763 -8.651 -14.068 1.00 93.62 97 PRO A O 1
ATOM 745 N N . ALA A 1 98 ? 0.762 -10.245 -15.647 1.00 94.88 98 ALA A N 1
ATOM 746 C CA . ALA A 1 98 ? 2.148 -10.625 -15.411 1.00 94.88 98 ALA A CA 1
ATOM 747 C C . ALA A 1 98 ? 3.098 -9.461 -15.742 1.00 94.88 98 ALA A C 1
ATOM 749 O O . ALA A 1 98 ? 2.879 -8.707 -16.696 1.00 94.88 98 ALA A O 1
ATOM 750 N N . TYR A 1 99 ? 4.185 -9.338 -14.977 1.00 95.62 99 TYR A N 1
ATOM 751 C CA . TYR A 1 99 ? 5.192 -8.311 -15.223 1.00 95.62 99 TYR A CA 1
ATOM 752 C C . TYR A 1 99 ? 5.848 -8.498 -16.598 1.00 95.62 99 TYR A C 1
ATOM 754 O O . TYR A 1 99 ? 6.351 -9.577 -16.918 1.00 95.62 99 TYR A O 1
ATOM 762 N N . ARG A 1 100 ? 5.895 -7.428 -17.401 1.00 93.75 100 ARG A N 1
ATOM 763 C CA . ARG A 1 100 ? 6.544 -7.418 -18.720 1.00 93.75 100 ARG A CA 1
ATOM 764 C C . ARG A 1 100 ? 7.648 -6.368 -18.735 1.00 93.75 100 ARG A C 1
ATOM 766 O O . ARG A 1 100 ? 7.374 -5.174 -18.742 1.00 93.75 100 ARG A O 1
ATOM 773 N N . HIS A 1 101 ? 8.912 -6.803 -18.750 1.00 90.69 101 HIS A N 1
ATOM 774 C CA . HIS A 1 101 ? 10.048 -5.870 -18.712 1.00 90.69 101 HIS A CA 1
ATOM 775 C C . HIS A 1 101 ? 10.126 -4.981 -19.961 1.00 90.69 101 HIS A C 1
ATOM 777 O O . HIS A 1 101 ? 10.493 -3.807 -19.851 1.00 90.69 101 HIS A O 1
ATOM 783 N N . ASP A 1 102 ? 9.758 -5.544 -21.112 1.00 90.25 102 ASP A N 1
ATOM 784 C CA . ASP A 1 102 ? 9.800 -4.879 -22.419 1.00 90.25 102 ASP A CA 1
ATOM 785 C C . ASP A 1 102 ? 8.651 -3.879 -22.604 1.00 90.25 102 ASP A C 1
ATOM 787 O O . ASP A 1 102 ? 8.757 -2.952 -23.401 1.00 90.25 102 ASP A O 1
ATOM 791 N N . ASP A 1 103 ? 7.567 -4.047 -21.841 1.00 88.75 103 ASP A N 1
ATOM 792 C CA . ASP A 1 103 ? 6.379 -3.196 -21.867 1.00 88.75 103 ASP A CA 1
ATOM 793 C C . ASP A 1 103 ? 5.828 -3.022 -20.446 1.00 88.75 103 ASP A C 1
ATOM 795 O O . ASP A 1 103 ? 4.836 -3.623 -20.023 1.00 88.75 103 ASP A O 1
ATOM 799 N N . GLN A 1 104 ? 6.547 -2.213 -19.671 1.00 88.00 104 GLN A N 1
ATOM 800 C CA . GLN A 1 104 ? 6.260 -2.020 -18.250 1.00 88.00 104 GLN A CA 1
ATOM 801 C C . GLN A 1 104 ? 4.910 -1.353 -18.020 1.00 88.00 104 GLN A C 1
ATOM 803 O O . GLN A 1 104 ? 4.285 -1.618 -16.994 1.00 88.00 104 GLN A O 1
ATOM 808 N N . GLN A 1 105 ? 4.454 -0.514 -18.955 1.00 88.62 105 GLN A N 1
ATOM 809 C CA . GLN A 1 105 ? 3.199 0.217 -18.819 1.00 88.62 105 GLN A CA 1
ATOM 810 C C . GLN A 1 105 ? 2.018 -0.750 -18.711 1.00 88.62 105 GLN A C 1
ATOM 812 O O . GLN A 1 105 ? 1.244 -0.640 -17.761 1.00 88.62 105 GLN A O 1
ATOM 817 N N . VAL A 1 106 ? 1.952 -1.755 -19.592 1.00 91.94 106 VAL A N 1
ATOM 818 C CA . VAL A 1 106 ? 0.888 -2.775 -19.589 1.00 91.94 106 VAL A CA 1
ATOM 819 C C . VAL A 1 106 ? 0.792 -3.520 -18.254 1.00 91.94 106 VAL A C 1
ATOM 821 O O . VAL A 1 106 ? -0.305 -3.878 -17.833 1.00 91.94 106 VAL A O 1
ATOM 824 N N . SER A 1 107 ? 1.919 -3.733 -17.571 1.00 93.06 107 SER A N 1
ATOM 825 C CA . SER A 1 107 ? 1.933 -4.413 -16.267 1.00 93.06 107 SER A CA 1
ATOM 826 C C . SER A 1 107 ? 1.742 -3.482 -15.062 1.00 93.06 107 SER A C 1
ATOM 828 O O . SER A 1 107 ? 1.067 -3.846 -14.108 1.00 93.06 107 SER A O 1
ATOM 830 N N . LEU A 1 108 ? 2.298 -2.267 -15.076 1.00 91.44 108 LEU A N 1
ATOM 831 C CA . LEU A 1 108 ? 2.272 -1.367 -13.916 1.00 91.44 108 LEU A CA 1
ATOM 832 C C . LEU A 1 108 ? 1.001 -0.520 -13.837 1.00 91.44 108 LEU A C 1
ATOM 834 O O . LEU A 1 108 ? 0.512 -0.263 -12.739 1.00 91.44 108 LEU A O 1
ATOM 838 N N . GLU A 1 109 ? 0.474 -0.057 -14.970 1.00 92.06 109 GLU A N 1
ATOM 839 C CA . GLU A 1 109 ? -0.651 0.883 -15.000 1.00 92.06 109 GLU A CA 1
ATOM 840 C C . GLU A 1 109 ? -1.919 0.332 -14.319 1.00 92.06 109 GLU A C 1
ATOM 842 O O . GLU A 1 109 ? -2.470 1.038 -13.464 1.00 92.06 109 GLU A O 1
ATOM 847 N N . PRO A 1 110 ? -2.340 -0.928 -14.560 1.00 93.81 110 PRO A N 1
ATOM 848 C CA . PRO A 1 110 ? -3.504 -1.500 -13.882 1.00 93.81 110 PRO A CA 1
ATOM 849 C C . PRO A 1 110 ? -3.326 -1.583 -12.362 1.00 93.81 110 PRO A C 1
ATOM 851 O O . PRO A 1 110 ? -4.246 -1.272 -11.606 1.00 93.81 110 PRO A O 1
ATOM 854 N N . VAL A 1 111 ? -2.123 -1.937 -11.900 1.00 94.38 111 VAL A N 1
ATOM 855 C CA . VAL A 1 111 ? -1.812 -2.066 -10.469 1.00 94.38 111 VAL A CA 1
ATOM 856 C C . VAL A 1 111 ? -1.800 -0.693 -9.789 1.00 94.38 111 VAL A C 1
ATOM 858 O O . VAL A 1 111 ? -2.334 -0.525 -8.695 1.00 94.38 111 VAL A O 1
ATOM 861 N N . LEU A 1 112 ? -1.241 0.326 -10.446 1.00 92.38 112 LEU A N 1
ATOM 862 C CA . LEU A 1 112 ? -1.234 1.701 -9.936 1.00 92.38 112 LEU A CA 1
ATOM 863 C C . LEU A 1 112 ? -2.651 2.273 -9.818 1.00 92.38 112 LEU A C 1
ATOM 865 O O . LEU A 1 112 ? -2.958 2.956 -8.836 1.00 92.38 112 LEU A O 1
ATOM 869 N N . LEU A 1 113 ? -3.511 1.996 -10.801 1.00 91.81 113 LEU A N 1
ATOM 870 C CA . LEU A 1 113 ? -4.912 2.406 -10.771 1.00 91.81 113 LEU A CA 1
ATOM 871 C C . LEU A 1 113 ? -5.668 1.712 -9.632 1.00 91.81 113 LEU A C 1
ATOM 873 O O . LEU A 1 113 ? -6.325 2.392 -8.840 1.00 91.81 113 LEU A O 1
ATOM 877 N N . ALA A 1 114 ? -5.515 0.391 -9.507 1.00 92.25 114 ALA A N 1
ATOM 878 C CA . ALA A 1 114 ? -6.125 -0.393 -8.438 1.00 92.25 114 ALA A CA 1
ATOM 879 C C . ALA A 1 114 ? -5.680 0.096 -7.053 1.00 92.25 114 ALA A C 1
ATOM 881 O O . ALA A 1 114 ? -6.512 0.259 -6.158 1.00 92.25 114 ALA A O 1
ATOM 882 N N . LEU A 1 115 ? -4.392 0.414 -6.880 1.00 91.69 115 LEU A N 1
ATOM 883 C CA . LEU A 1 115 ? -3.882 0.951 -5.622 1.00 91.69 115 LEU A CA 1
ATOM 884 C C . LEU A 1 115 ? -4.509 2.308 -5.290 1.00 91.69 115 LEU A C 1
ATOM 886 O O . LEU A 1 115 ? -4.924 2.523 -4.154 1.00 91.69 115 LEU A O 1
ATOM 890 N N . ARG A 1 116 ? -4.604 3.223 -6.264 1.00 89.31 116 ARG A N 1
ATOM 891 C CA . ARG A 1 116 ? -5.233 4.542 -6.058 1.00 89.31 116 ARG A CA 1
ATOM 892 C C . ARG A 1 116 ? -6.681 4.414 -5.610 1.00 89.31 116 ARG A C 1
ATOM 894 O O . ARG A 1 116 ? -7.072 5.063 -4.642 1.00 89.31 116 ARG A O 1
ATOM 901 N N . GLN A 1 117 ? -7.453 3.575 -6.294 1.00 89.06 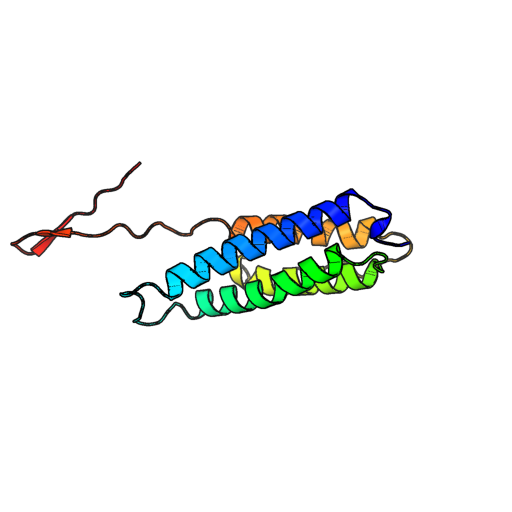117 GLN A N 1
ATOM 902 C CA . GLN A 1 117 ? -8.854 3.326 -5.960 1.00 89.06 117 GLN A CA 1
ATOM 903 C C . GLN A 1 117 ? -8.981 2.703 -4.568 1.00 89.06 117 GLN A C 1
ATOM 905 O O . GLN A 1 117 ? -9.726 3.206 -3.732 1.00 89.06 117 GLN A O 1
ATOM 910 N N . SER A 1 118 ? -8.186 1.669 -4.286 1.00 88.81 118 SER A N 1
ATOM 911 C CA . SER A 1 118 ? -8.219 0.962 -3.005 1.00 88.81 118 SER A CA 1
ATOM 912 C C . SER A 1 118 ? -7.843 1.879 -1.847 1.00 88.81 118 SER A C 1
ATOM 914 O O . SER A 1 118 ? -8.556 1.941 -0.846 1.00 88.81 118 SER A O 1
ATOM 916 N N . LEU A 1 119 ? -6.765 2.656 -1.991 1.00 84.88 119 LEU A N 1
ATOM 917 C CA . LEU A 1 119 ? -6.405 3.665 -1.003 1.00 84.88 119 LEU A CA 1
ATOM 918 C C . LEU A 1 119 ? -7.562 4.652 -0.828 1.00 84.88 119 LEU A C 1
ATOM 920 O O . LEU A 1 119 ? -8.004 4.815 0.301 1.00 84.88 119 LEU A O 1
ATOM 924 N N . SER A 1 120 ? -8.132 5.223 -1.897 1.00 84.31 120 SER A N 1
ATOM 925 C CA . SER A 1 120 ? -9.283 6.142 -1.794 1.00 84.31 120 SER A CA 1
ATOM 926 C C . SER A 1 120 ? -10.455 5.545 -1.010 1.00 84.31 120 SER A C 1
ATOM 928 O O . SER A 1 120 ? -11.055 6.229 -0.185 1.00 84.31 120 SER A O 1
ATOM 930 N N . THR A 1 121 ? -10.761 4.265 -1.213 1.0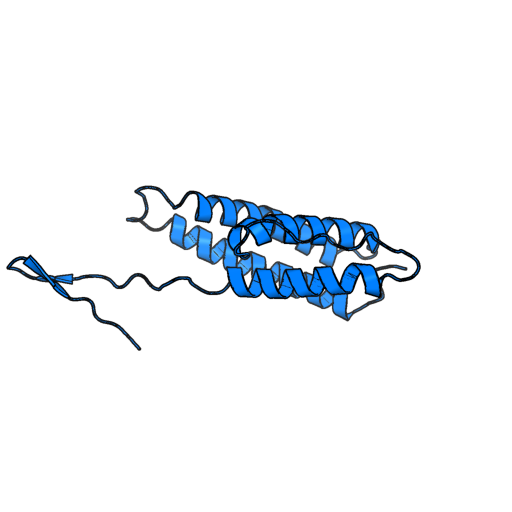0 81.00 121 THR A N 1
ATOM 931 C CA . THR A 1 121 ? -11.864 3.585 -0.524 1.00 81.00 121 THR A CA 1
ATOM 932 C C . THR A 1 121 ? -11.548 3.310 0.946 1.00 81.00 121 THR A C 1
ATOM 934 O O . THR A 1 121 ? -12.398 3.538 1.806 1.00 81.00 121 THR A O 1
ATOM 937 N N . VAL A 1 122 ? -10.326 2.869 1.276 1.00 70.88 122 VAL A N 1
ATOM 938 C CA . VAL A 1 122 ? -9.880 2.722 2.678 1.00 70.88 122 VAL A CA 1
ATOM 939 C C . VAL A 1 122 ? -9.863 4.072 3.404 1.00 70.88 122 VAL A C 1
ATOM 941 O O . VAL A 1 122 ? -10.044 4.127 4.621 1.00 70.88 122 VAL A O 1
ATOM 944 N N . LEU A 1 123 ? -9.646 5.159 2.664 1.00 61.91 123 LEU A N 1
ATOM 945 C CA . LEU A 1 123 ? -9.537 6.516 3.185 1.00 61.91 123 LEU A CA 1
ATOM 946 C C . LEU A 1 123 ? -10.882 7.152 3.549 1.00 61.91 123 LEU A C 1
ATOM 948 O O . LEU A 1 123 ? -10.889 8.064 4.378 1.00 61.91 123 LEU A O 1
ATOM 952 N N . SER A 1 124 ? -11.998 6.687 2.990 1.00 60.84 124 SER A N 1
ATOM 953 C CA . SER A 1 124 ? -13.323 7.221 3.312 1.00 60.84 124 SER A CA 1
ATOM 954 C C . SER A 1 124 ? -13.801 6.719 4.685 1.00 60.84 124 SER A C 1
ATOM 956 O O . SER A 1 124 ? -13.903 5.505 4.894 1.00 60.84 124 SER A O 1
ATOM 958 N N . PRO A 1 125 ? -14.107 7.609 5.653 1.00 54.06 125 PRO A N 1
ATOM 959 C CA . PRO A 1 125 ? -14.688 7.185 6.921 1.00 54.06 125 PRO A CA 1
ATOM 960 C C . PRO A 1 125 ? -16.053 6.530 6.674 1.00 54.06 125 PRO A C 1
ATOM 962 O O . PRO A 1 125 ? -16.912 7.117 6.025 1.00 54.06 125 PRO A O 1
ATOM 965 N N . ARG A 1 126 ? -16.261 5.309 7.192 1.00 52.34 126 ARG A N 1
ATOM 966 C CA . ARG A 1 126 ? -17.515 4.557 6.979 1.00 52.34 126 ARG A CA 1
ATOM 967 C C . ARG A 1 126 ? -18.726 5.129 7.727 1.00 52.34 126 ARG A C 1
ATOM 969 O O . ARG A 1 126 ? -19.841 4.855 7.312 1.00 52.34 126 ARG A O 1
ATOM 976 N N . ALA A 1 127 ? -18.522 5.906 8.787 1.00 54.00 127 ALA A N 1
ATOM 977 C CA . ALA A 1 127 ? -19.531 6.722 9.465 1.00 54.00 127 ALA A CA 1
ATOM 978 C C . ALA A 1 127 ? -18.846 7.508 10.591 1.00 54.00 127 ALA A C 1
ATOM 980 O O . ALA A 1 127 ? -17.876 7.023 11.182 1.00 54.00 127 ALA A O 1
ATOM 981 N N . ALA A 1 128 ? -19.360 8.693 10.917 1.00 53.28 128 ALA A N 1
ATOM 982 C CA . ALA A 1 128 ? -19.062 9.333 12.191 1.00 53.28 128 ALA A CA 1
ATOM 983 C C . ALA A 1 128 ? -19.997 8.736 13.261 1.00 53.28 128 ALA A C 1
ATOM 985 O O . ALA A 1 128 ? -21.210 8.703 13.041 1.00 53.28 128 ALA A O 1
ATOM 986 N N . PRO A 1 129 ? -19.488 8.242 14.403 1.00 45.59 129 PRO A N 1
ATOM 987 C CA . PRO A 1 129 ? -20.353 7.811 15.492 1.00 45.59 129 PRO A CA 1
ATOM 988 C C . PRO A 1 129 ? -21.118 9.026 16.030 1.00 45.59 129 PRO A C 1
ATOM 990 O O . PRO A 1 129 ? -20.511 9.972 16.532 1.00 45.59 129 PRO A O 1
ATOM 993 N N . ILE A 1 130 ? -22.448 9.012 15.929 1.00 56.84 130 ILE A N 1
ATOM 994 C CA . ILE A 1 130 ? -23.279 10.056 16.531 1.00 56.84 130 ILE A CA 1
ATOM 995 C C . ILE A 1 130 ? -23.442 9.718 18.014 1.00 56.84 130 ILE A C 1
ATOM 997 O O . ILE A 1 130 ? -23.971 8.663 18.366 1.00 56.84 130 ILE A O 1
ATOM 1001 N N . GLN A 1 131 ? -22.973 10.602 18.897 1.00 55.00 131 GLN A N 1
ATOM 1002 C CA . GLN A 1 131 ? -23.163 10.420 20.335 1.00 55.00 131 GLN A CA 1
ATOM 1003 C C . GLN A 1 131 ? -24.645 10.577 20.687 1.00 55.00 131 GLN A C 1
ATOM 1005 O O . GLN A 1 131 ? -25.223 11.652 20.524 1.00 55.00 131 GLN A O 1
ATOM 1010 N N . LEU A 1 132 ? -25.245 9.508 21.207 1.00 56.81 132 LEU A N 1
ATOM 1011 C CA . LEU A 1 132 ? -26.587 9.540 21.774 1.00 56.81 132 LEU A CA 1
ATOM 1012 C C . LEU A 1 132 ? -26.504 10.054 23.216 1.00 56.81 132 LEU A C 1
ATOM 1014 O O . LEU A 1 132 ? -25.867 9.438 24.068 1.00 56.81 132 LEU A O 1
ATOM 1018 N N . ARG A 1 133 ? -27.148 11.187 23.497 1.00 68.56 133 ARG A N 1
ATOM 1019 C CA . ARG A 1 133 ? -27.326 11.708 24.854 1.00 68.56 133 ARG A CA 1
ATOM 1020 C C . ARG A 1 133 ? -28.616 11.149 25.441 1.00 68.56 133 ARG A C 1
ATOM 1022 O O . ARG A 1 133 ? -29.700 11.385 24.909 1.00 68.56 133 ARG A O 1
ATOM 1029 N N . THR A 1 134 ? -28.495 10.407 26.537 1.00 56.94 134 THR A N 1
ATOM 1030 C CA . THR A 1 134 ? -29.641 9.864 27.271 1.00 56.94 134 THR A CA 1
ATOM 1031 C C . THR A 1 134 ? -30.201 10.930 28.207 1.00 56.94 134 THR A C 1
ATOM 1033 O O . THR A 1 134 ? -29.487 11.446 29.066 1.00 56.94 134 THR A O 1
ATOM 1036 N N . HIS A 1 135 ? -31.477 11.264 28.048 1.00 70.69 135 HIS A N 1
ATOM 1037 C CA . HIS A 1 135 ? -32.205 12.151 28.948 1.00 70.69 135 HIS A CA 1
ATOM 1038 C C . HIS A 1 135 ? -32.888 11.346 30.071 1.00 70.69 135 HIS A C 1
ATOM 1040 O O . HIS A 1 135 ? -33.153 10.148 29.904 1.00 70.69 135 HIS A O 1
ATOM 1046 N N . PRO A 1 136 ? -33.208 11.979 31.220 1.00 51.00 136 PRO A N 1
ATOM 1047 C CA . PRO A 1 136 ? -34.133 11.393 32.188 1.00 51.00 136 PRO A CA 1
ATOM 1048 C C . PRO A 1 136 ? -35.423 10.978 31.459 1.00 51.00 136 PRO A C 1
ATOM 1050 O O . PRO A 1 136 ? -35.841 11.687 30.548 1.00 51.00 136 PRO A O 1
ATOM 1053 N N . TYR A 1 137 ? -36.019 9.842 31.840 1.00 70.19 137 TYR A N 1
ATOM 1054 C CA . TYR A 1 137 ? -37.168 9.172 31.186 1.00 70.19 137 TYR A CA 1
ATOM 1055 C C . TYR A 1 137 ? -36.865 8.236 29.996 1.00 70.19 137 TYR A C 1
ATOM 1057 O O . TYR A 1 137 ? -37.794 7.771 29.342 1.00 70.19 137 TYR A O 1
ATOM 1065 N N . GLY A 1 138 ? -35.601 7.871 29.751 1.00 64.88 138 GLY A N 1
ATOM 1066 C CA . GLY A 1 138 ? -35.254 6.803 28.794 1.00 64.88 138 GLY A CA 1
ATOM 1067 C C . GLY A 1 138 ? -35.228 7.238 27.325 1.00 64.88 138 GLY A C 1
ATOM 1068 O O . GLY A 1 138 ? -35.065 6.406 26.436 1.00 64.88 138 GLY A O 1
ATOM 1069 N N . THR A 1 139 ? -35.350 8.536 27.059 1.00 57.41 139 THR A N 1
ATOM 1070 C CA . THR A 1 139 ? -35.258 9.105 25.712 1.00 57.41 139 THR A CA 1
ATOM 1071 C C . THR A 1 139 ? -33.794 9.317 25.322 1.00 57.41 139 THR A C 1
ATOM 1073 O O . THR A 1 139 ? -33.027 9.917 26.076 1.00 57.41 139 THR A O 1
ATOM 1076 N N . MET A 1 140 ? -33.397 8.853 24.135 1.00 60.69 140 MET A N 1
ATOM 1077 C CA . MET A 1 140 ? -32.051 9.043 23.578 1.00 60.69 140 MET A CA 1
ATOM 1078 C C . MET A 1 140 ? -32.109 10.044 22.421 1.00 60.69 140 MET A C 1
ATOM 1080 O O . MET A 1 140 ? -32.893 9.856 21.494 1.00 60.69 140 MET A O 1
ATOM 1084 N N . VAL A 1 141 ? -31.293 11.100 22.462 1.00 68.94 141 VAL A N 1
ATOM 1085 C CA . VAL A 1 141 ? -31.238 12.134 21.413 1.00 68.94 141 VAL A CA 1
ATOM 1086 C C . VAL A 1 141 ? -29.837 12.185 20.813 1.00 68.94 141 VAL A C 1
ATOM 1088 O O . VAL A 1 141 ? -28.846 12.253 21.537 1.00 68.94 141 VAL A O 1
ATOM 1091 N N . ALA A 1 142 ? -29.753 12.163 19.486 1.00 54.88 142 ALA A N 1
ATOM 1092 C CA . ALA A 1 142 ? -28.521 12.305 18.717 1.00 54.88 142 ALA A CA 1
ATOM 1093 C C . ALA A 1 142 ? -28.578 13.627 17.936 1.00 54.88 142 ALA A C 1
ATOM 1095 O O . ALA A 1 142 ? -29.524 13.854 17.186 1.00 54.88 142 ALA A O 1
ATOM 1096 N N . LEU A 1 143 ? -27.582 14.498 18.111 1.00 57.56 143 LEU A N 1
ATOM 1097 C CA . LEU A 1 143 ? -27.417 15.701 17.289 1.00 57.56 143 LEU A CA 1
ATOM 1098 C C . LEU A 1 143 ? -26.570 15.337 16.068 1.00 57.56 143 LEU A C 1
ATOM 1100 O O . LEU A 1 143 ? -25.404 14.970 16.217 1.00 57.56 143 LEU A O 1
ATOM 1104 N N . VAL A 1 144 ? -27.160 15.428 14.876 1.00 57.81 144 VAL A N 1
ATOM 1105 C CA . VAL A 1 144 ? -26.420 15.363 13.611 1.00 57.81 144 VAL A CA 1
ATOM 1106 C C . VAL A 1 144 ? -25.862 16.761 13.360 1.00 57.81 144 VAL A C 1
ATOM 1108 O O . VAL A 1 144 ? -26.629 17.716 13.277 1.00 57.81 144 VAL A O 1
ATOM 1111 N N . GLY A 1 145 ? -24.537 16.892 13.346 1.00 63.03 145 GLY A N 1
ATOM 1112 C CA . GLY A 1 145 ? -23.878 18.104 12.863 1.00 63.03 145 GLY A CA 1
ATOM 1113 C C . GLY A 1 145 ? -23.669 17.978 11.359 1.00 63.03 145 GLY A C 1
ATOM 1114 O O . GLY A 1 145 ? -23.115 16.961 10.938 1.00 63.03 145 GLY A O 1
ATOM 1115 N N . ASP A 1 146 ? -24.148 18.965 10.600 1.00 45.94 146 ASP A N 1
ATOM 1116 C CA . ASP A 1 146 ? -23.915 19.095 9.153 1.00 45.94 146 ASP A CA 1
ATOM 1117 C C . ASP A 1 146 ? -22.434 19.361 8.827 1.00 45.94 146 ASP A C 1
ATOM 1119 O O . ASP A 1 146 ? -21.788 20.144 9.569 1.00 45.94 146 ASP A O 1
#

Sequence (146 aa):
ISVAAIPTLKRFLGESAGLVAERARSLAQRLAAPGQQGVADVAEFMKLQLLNRAQPQLSHLARLGTLHPERLHEALVQLCGELMTFTDESRLPPEFPAYRHDDQQVSLEPVLLALRQSLSTVLSPRAAPIQLRTHPYGTMVALVGD

Foldseek 3Di:
DFCLVVVVSLVLLVVLLVLLVVVLVVLVVVCPDPPCVPDPPVVSVLSNVLSVVLNVVSVVQSPDPGHDLVVVLVSLVVSLQSLLCPQPPVSGDDDQDDQDPVCRCNRVVVSSVSSVNSSVRSPDDPDDDFDWDADPPGDTDTDDDD

InterPro domains:
  IPR010263 Type VI secretion system TssK [PF05936] (2-144)
  IPR010263 Type VI secretion system TssK [PTHR35566] (2-144)
  IPR010263 Type VI secretion system TssK [TIGR03353] (2-142)